Protein AF-A0A0G0K4Q6-F1 (afdb_monomer)

pLDDT: mean 72.57, std 17.67, range [40.84, 94.62]

Sequence (161 aa):
MENTETKVIPSIPNLVQNTQPAGGVMPKQEGSLVKPLSSKKLNKANILIILGSFAVVVFGVITGWLLAGSGQSTSNEKGSIGEITSSKGVEEAGIGDESEYESSVEGILKEGSIKGEGTHYIDRELGESKYVYLTSSVIDLDSFIDKKVTVWGETISANFC

Solvent-accessible surface area (backbone atoms only — not comparable to full-atom values): 11159 Å² total; per-residue (Å²): 134,91,89,80,88,81,92,83,88,83,86,88,82,81,93,80,76,95,77,82,80,91,77,91,75,86,80,77,92,76,78,74,91,68,77,78,80,79,76,74,80,75,46,73,68,57,51,50,52,53,51,50,54,51,50,50,52,52,50,49,50,50,53,51,52,55,51,71,70,45,89,71,78,80,80,75,88,76,83,86,76,82,66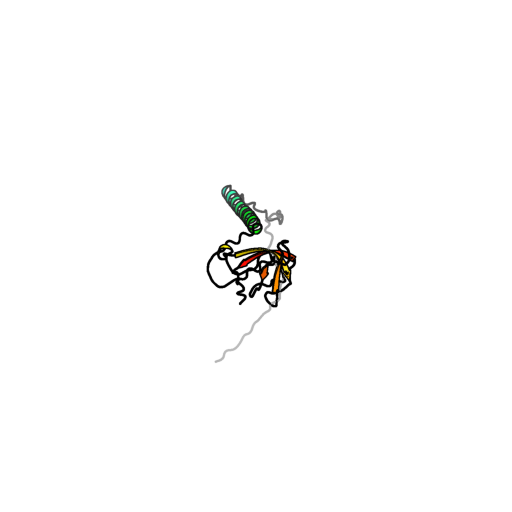,66,55,75,50,97,68,87,81,60,80,60,76,81,62,77,88,77,38,94,37,76,50,68,29,34,31,39,84,41,59,57,100,85,42,45,58,25,25,32,46,66,88,73,52,85,94,62,53,46,70,38,78,72,94,83,58,76,62,76,87,42,54,80,32,81,46,76,49,73,39,83,83,83,77,83,81,82,128

Radius of gyration: 44.68 Å; Cα contacts (8 Å, |Δi|>4): 117; chains: 1; bounding box: 70×59×135 Å

Structure (mmCIF, N/CA/C/O backbone):
data_AF-A0A0G0K4Q6-F1
#
_entry.id   AF-A0A0G0K4Q6-F1
#
loop_
_atom_site.group_PDB
_atom_site.id
_atom_site.type_symbol
_atom_site.label_atom_id
_atom_site.label_alt_id
_atom_site.label_comp_id
_atom_site.label_asym_id
_atom_site.label_entity_id
_atom_site.label_seq_id
_atom_site.pdbx_PDB_ins_code
_atom_site.Cartn_x
_atom_site.Cartn_y
_atom_site.Cartn_z
_atom_site.occupancy
_atom_site.B_iso_or_equiv
_atom_site.auth_seq_id
_atom_site.auth_comp_id
_atom_site.auth_asym_id
_atom_site.auth_atom_id
_atom_site.pdbx_PDB_model_num
ATOM 1 N N . MET A 1 1 ? 6.868 -9.044 -111.542 1.00 40.84 1 MET A N 1
ATOM 2 C CA . MET A 1 1 ? 5.984 -10.222 -111.498 1.00 40.84 1 MET A CA 1
ATOM 3 C C . MET A 1 1 ? 6.707 -11.332 -112.231 1.00 40.84 1 MET A C 1
ATOM 5 O O . MET A 1 1 ? 7.212 -11.059 -113.308 1.00 40.84 1 MET A O 1
ATOM 9 N N . GLU A 1 2 ? 6.757 -12.500 -111.593 1.00 47.97 2 GLU A N 1
ATOM 10 C CA . GLU A 1 2 ? 7.134 -13.813 -112.134 1.00 47.97 2 GLU A CA 1
ATOM 11 C C . GLU A 1 2 ? 8.602 -14.074 -112.516 1.00 47.97 2 GLU A C 1
ATOM 13 O O . GLU A 1 2 ? 9.086 -13.661 -113.564 1.00 47.97 2 GLU A O 1
ATOM 18 N N . ASN A 1 3 ? 9.265 -14.876 -111.681 1.00 44.00 3 ASN A N 1
ATOM 19 C CA . ASN A 1 3 ? 9.948 -16.089 -112.123 1.00 44.00 3 ASN A CA 1
ATOM 20 C C . ASN A 1 3 ? 10.210 -17.028 -110.933 1.00 44.00 3 ASN A C 1
ATOM 22 O O . ASN A 1 3 ? 10.642 -16.638 -109.849 1.00 44.00 3 ASN A O 1
ATOM 26 N N . THR A 1 4 ? 9.829 -18.270 -111.177 1.00 48.75 4 THR A N 1
ATOM 27 C CA . THR A 1 4 ? 9.665 -19.428 -110.306 1.00 48.75 4 THR A CA 1
ATOM 28 C C . THR A 1 4 ? 10.908 -20.326 -110.284 1.00 48.75 4 THR A C 1
ATOM 30 O O . THR A 1 4 ? 11.703 -20.309 -111.215 1.00 48.75 4 THR A O 1
ATOM 33 N N . GLU A 1 5 ? 10.972 -21.168 -109.239 1.00 54.69 5 GLU A N 1
ATOM 34 C CA . GLU A 1 5 ? 11.713 -22.445 -109.134 1.00 54.69 5 GLU A CA 1
ATOM 35 C C . GLU A 1 5 ? 13.257 -22.354 -109.041 1.00 54.69 5 GLU A C 1
ATOM 37 O O . GLU A 1 5 ? 13.930 -21.684 -109.801 1.00 54.69 5 GLU A O 1
ATOM 42 N N . THR A 1 6 ? 13.947 -23.017 -108.108 1.00 52.59 6 THR A N 1
ATOM 43 C CA . THR A 1 6 ? 13.858 -24.452 -107.827 1.00 52.59 6 THR A CA 1
ATOM 44 C C . THR A 1 6 ? 14.437 -24.784 -106.447 1.00 52.59 6 THR A C 1
ATOM 46 O O . THR A 1 6 ? 15.606 -24.568 -106.145 1.00 52.59 6 THR A O 1
ATOM 49 N N . LYS A 1 7 ? 13.562 -25.381 -105.642 1.00 53.72 7 LYS A N 1
ATOM 50 C CA . LYS A 1 7 ? 13.765 -26.413 -104.620 1.00 53.72 7 LYS A CA 1
ATOM 51 C C . LYS A 1 7 ? 14.972 -27.337 -104.852 1.00 53.72 7 LYS A C 1
ATOM 53 O O . LYS A 1 7 ? 14.907 -28.151 -105.762 1.00 53.72 7 LYS A O 1
ATOM 58 N N . VAL A 1 8 ? 15.932 -27.375 -103.922 1.00 53.91 8 VAL A N 1
ATOM 59 C CA . VAL A 1 8 ? 16.604 -28.630 -103.518 1.00 53.91 8 VAL A CA 1
ATOM 60 C C . VAL A 1 8 ? 16.993 -28.555 -102.037 1.00 53.91 8 VAL A C 1
ATOM 62 O O . VAL A 1 8 ? 17.888 -27.814 -101.648 1.00 53.91 8 VAL A O 1
ATOM 65 N N . ILE A 1 9 ? 16.306 -29.355 -101.220 1.00 56.16 9 ILE A N 1
ATOM 66 C CA . ILE A 1 9 ? 16.719 -29.753 -99.871 1.00 56.16 9 ILE A CA 1
ATOM 67 C C . ILE A 1 9 ? 17.286 -31.171 -99.996 1.00 56.16 9 ILE A C 1
ATOM 69 O O . ILE A 1 9 ? 16.587 -32.039 -100.523 1.00 56.16 9 ILE A O 1
ATOM 73 N N . PRO A 1 10 ? 18.491 -31.426 -99.473 1.00 55.00 10 PRO A N 1
ATOM 74 C CA . PRO A 1 10 ? 18.829 -32.739 -98.931 1.00 55.00 10 PRO A CA 1
ATOM 75 C C . PRO A 1 10 ? 19.305 -32.597 -97.472 1.00 55.00 10 PRO A C 1
ATOM 77 O O . PRO A 1 10 ? 20.228 -31.853 -97.166 1.00 55.00 10 PRO A O 1
ATOM 80 N N . SER A 1 11 ? 18.547 -33.149 -96.525 1.00 48.94 11 SER A N 1
ATOM 81 C CA . SER A 1 11 ? 18.839 -34.430 -95.854 1.00 48.94 11 SER A CA 1
ATOM 82 C C . SER A 1 11 ? 19.780 -34.290 -94.652 1.00 48.94 11 SER A C 1
ATOM 84 O O . SER A 1 11 ? 20.996 -34.364 -94.780 1.00 48.94 11 SER A O 1
ATOM 86 N N . ILE A 1 12 ? 19.187 -34.163 -93.460 1.00 52.53 12 ILE A N 1
ATOM 87 C CA . ILE A 1 12 ? 19.849 -34.433 -92.176 1.00 52.53 12 ILE A CA 1
ATOM 88 C C . ILE A 1 12 ? 19.474 -35.860 -91.754 1.00 52.53 12 ILE A C 1
ATOM 90 O O . ILE A 1 12 ? 18.288 -36.157 -91.598 1.00 52.53 12 ILE A O 1
ATOM 94 N N . PRO A 1 13 ? 20.466 -36.735 -91.543 1.00 54.94 13 PRO A N 1
ATOM 95 C CA . PRO A 1 13 ? 20.476 -37.570 -90.342 1.00 54.94 13 PRO A CA 1
ATOM 96 C C . PRO A 1 13 ? 21.860 -37.505 -89.664 1.00 54.94 13 PRO A C 1
ATOM 98 O O . PRO A 1 13 ? 22.885 -37.719 -90.294 1.00 54.94 13 PRO A O 1
ATOM 101 N N . ASN A 1 14 ? 21.955 -36.967 -88.450 1.00 49.19 14 ASN A N 1
ATOM 102 C CA . ASN A 1 14 ? 21.735 -37.609 -87.146 1.00 49.19 14 ASN A CA 1
ATOM 103 C C . ASN A 1 14 ? 23.039 -38.181 -86.542 1.00 49.19 14 ASN A C 1
ATOM 105 O O . ASN A 1 14 ? 23.563 -39.193 -86.990 1.00 49.19 14 ASN A O 1
ATOM 109 N N . LEU A 1 15 ? 23.529 -37.455 -85.527 1.00 53.03 15 LEU A N 1
ATOM 110 C CA . LEU A 1 15 ? 24.299 -37.881 -84.350 1.00 53.03 15 LEU A CA 1
ATOM 111 C C . LEU A 1 15 ? 25.112 -39.181 -84.448 1.00 53.03 15 LEU A C 1
ATOM 113 O O . LEU A 1 15 ? 24.587 -40.228 -84.095 1.00 53.03 15 LEU A O 1
ATOM 117 N N . VAL A 1 16 ? 26.425 -39.090 -84.703 1.00 51.97 16 VAL A N 1
ATOM 118 C CA . VAL A 1 16 ? 27.405 -40.073 -84.197 1.00 51.97 16 VAL A CA 1
ATOM 119 C C . VAL A 1 16 ? 28.772 -39.406 -83.950 1.00 51.97 16 VAL A C 1
ATOM 121 O O . VAL A 1 16 ? 29.488 -39.038 -84.870 1.00 51.97 16 VAL A O 1
ATOM 124 N N . GLN A 1 17 ? 29.088 -39.293 -82.657 1.00 43.34 17 GLN A N 1
ATOM 125 C CA . GLN A 1 17 ? 30.401 -39.466 -82.018 1.00 43.34 17 GLN A CA 1
ATOM 126 C C . GLN A 1 17 ? 31.555 -38.510 -82.367 1.00 43.34 17 GLN A C 1
ATOM 128 O O . GLN A 1 17 ? 32.368 -38.719 -83.260 1.00 43.34 17 GLN A O 1
ATOM 133 N N . ASN A 1 18 ? 31.699 -37.533 -81.468 1.00 54.09 18 ASN A N 1
ATOM 134 C CA . ASN A 1 18 ? 32.958 -37.126 -80.845 1.00 54.09 18 ASN A CA 1
ATOM 135 C C . ASN A 1 18 ? 34.072 -38.193 -80.950 1.00 54.09 18 ASN A C 1
ATOM 137 O O . ASN A 1 18 ? 34.001 -39.233 -80.296 1.00 54.09 18 ASN A O 1
ATOM 141 N N . THR A 1 19 ? 35.117 -37.924 -81.733 1.00 48.25 19 THR A N 1
ATOM 142 C CA . THR A 1 19 ? 36.423 -38.588 -81.619 1.00 48.25 19 THR A CA 1
ATOM 143 C C . THR A 1 19 ? 37.507 -37.593 -82.022 1.00 48.25 19 THR A C 1
ATOM 145 O O . THR A 1 19 ? 37.800 -37.399 -83.199 1.00 48.25 19 THR A O 1
ATOM 148 N N . GLN A 1 20 ? 38.095 -36.944 -81.020 1.00 53.31 20 GLN A N 1
ATOM 149 C CA . GLN A 1 20 ? 39.371 -36.252 -81.151 1.00 53.31 20 GLN A CA 1
ATOM 150 C C . GLN A 1 20 ? 40.494 -37.294 -80.980 1.00 53.31 20 GLN A C 1
ATOM 152 O O . GLN A 1 20 ? 40.466 -38.036 -79.993 1.00 53.31 20 GLN A O 1
ATOM 157 N N . PRO A 1 21 ? 41.460 -37.404 -81.911 1.00 47.66 21 PRO A N 1
ATOM 158 C CA . PRO A 1 21 ? 42.552 -38.354 -81.781 1.00 47.66 21 PRO A CA 1
ATOM 159 C C . PRO A 1 21 ? 43.533 -37.922 -80.686 1.00 47.66 21 PRO A C 1
ATOM 161 O O . PRO A 1 21 ? 43.747 -36.740 -80.420 1.00 47.66 21 PRO A O 1
ATOM 164 N N . ALA A 1 22 ? 44.101 -38.946 -80.058 1.00 51.66 22 ALA A N 1
ATOM 165 C CA . ALA A 1 22 ? 45.080 -38.933 -78.985 1.00 51.66 22 ALA A CA 1
ATOM 166 C C . ALA A 1 22 ? 46.096 -37.774 -79.033 1.00 51.66 22 ALA A C 1
ATOM 168 O O . ALA A 1 22 ? 46.983 -37.728 -79.880 1.00 51.66 22 ALA A O 1
ATOM 169 N N . GLY A 1 23 ? 46.017 -36.911 -78.022 1.00 42.88 23 GLY A N 1
ATOM 170 C CA . GLY A 1 23 ? 47.094 -36.036 -77.574 1.00 42.88 23 GLY A CA 1
ATOM 171 C C . GLY A 1 23 ? 47.208 -36.187 -76.065 1.00 42.88 23 GLY A C 1
ATOM 172 O O . GLY A 1 23 ? 46.541 -35.486 -75.310 1.00 42.88 23 GLY A O 1
ATOM 173 N N . GLY A 1 24 ? 47.967 -37.191 -75.630 1.00 54.31 24 GLY A N 1
ATOM 174 C CA . GLY A 1 24 ? 48.159 -37.502 -74.223 1.00 54.31 24 GLY A CA 1
ATOM 175 C C . GLY A 1 24 ? 48.925 -36.400 -73.502 1.00 54.31 24 GLY A C 1
ATOM 176 O O . GLY A 1 24 ? 50.095 -36.172 -73.778 1.00 54.31 24 GLY A O 1
ATOM 177 N N . VAL A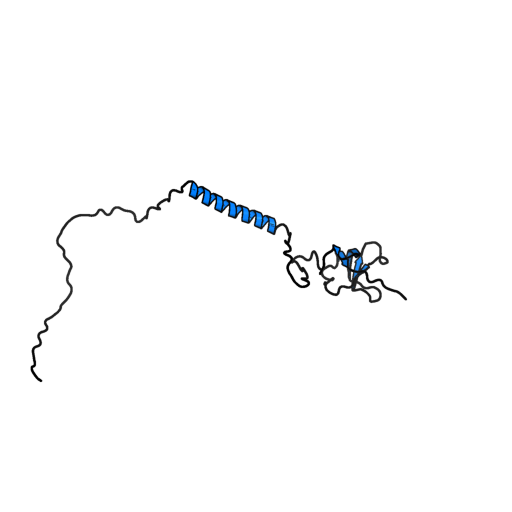 1 25 ? 48.275 -35.790 -72.520 1.00 50.53 25 VAL A N 1
ATOM 178 C CA . VAL A 1 25 ? 48.911 -35.272 -71.308 1.00 50.53 25 VAL A CA 1
ATOM 179 C C . VAL A 1 25 ? 47.911 -35.476 -70.184 1.00 50.53 25 VAL A C 1
ATOM 181 O O . VAL A 1 25 ? 46.838 -34.884 -70.166 1.00 50.53 25 VAL A O 1
ATOM 184 N N . MET A 1 26 ? 48.243 -36.390 -69.282 1.00 57.56 26 MET A N 1
ATOM 185 C CA . MET A 1 26 ? 47.485 -36.663 -68.070 1.00 57.56 26 MET A CA 1
ATOM 186 C C . MET A 1 26 ? 47.644 -35.482 -67.099 1.00 57.56 26 MET A C 1
ATOM 188 O O . MET A 1 26 ? 48.767 -35.242 -66.653 1.00 57.56 26 MET A O 1
ATOM 192 N N . PRO A 1 27 ? 46.577 -34.792 -66.660 1.00 49.50 27 PRO A N 1
ATOM 193 C CA . PRO A 1 27 ? 46.594 -34.145 -65.365 1.00 49.50 27 PRO A CA 1
ATOM 194 C C . PRO A 1 27 ? 46.115 -35.160 -64.324 1.00 49.50 27 PRO A C 1
ATOM 196 O O . PRO A 1 27 ? 44.937 -35.483 -64.195 1.00 49.50 27 PRO A O 1
ATOM 199 N N . LYS A 1 28 ? 47.104 -35.689 -63.614 1.00 47.03 28 LYS A N 1
ATOM 200 C CA . LYS A 1 28 ? 47.044 -36.319 -62.298 1.00 47.03 28 LYS A CA 1
ATOM 201 C C . LYS A 1 28 ? 45.795 -35.926 -61.481 1.00 47.03 28 LYS A C 1
ATOM 203 O O . LYS A 1 28 ? 45.729 -34.832 -60.928 1.00 47.03 28 LYS A O 1
ATOM 208 N N . GLN A 1 29 ? 44.836 -36.846 -61.355 1.00 55.47 29 GLN A N 1
ATOM 209 C CA . GLN A 1 29 ? 43.859 -36.813 -60.268 1.00 55.47 29 GLN A CA 1
ATOM 210 C C . GLN A 1 29 ? 44.571 -37.203 -58.965 1.00 55.47 29 GLN A C 1
ATOM 212 O O . GLN A 1 29 ? 44.683 -38.377 -58.635 1.00 55.47 29 GLN A O 1
ATOM 217 N N . GLU A 1 30 ? 45.049 -36.212 -58.222 1.00 58.44 30 GLU A N 1
ATOM 218 C CA . GLU A 1 30 ? 45.267 -36.312 -56.777 1.00 58.44 30 GLU A CA 1
ATOM 219 C C . GLU A 1 30 ? 44.757 -35.017 -56.149 1.00 58.44 30 GLU A C 1
ATOM 221 O O . GLU A 1 30 ? 45.251 -33.936 -56.462 1.00 58.44 30 GLU A O 1
ATOM 226 N N . GLY A 1 31 ? 43.759 -35.111 -55.272 1.00 52.88 31 GLY A N 1
ATOM 227 C CA . GLY A 1 31 ? 43.296 -33.948 -54.526 1.00 52.88 31 GLY A CA 1
ATOM 228 C C . GLY A 1 31 ? 41.912 -34.134 -53.934 1.00 52.88 31 GLY A C 1
ATOM 229 O O . GLY A 1 31 ? 40.912 -33.835 -54.570 1.00 52.88 31 GLY A O 1
ATOM 230 N N . SER A 1 32 ? 41.889 -34.640 -52.706 1.00 54.31 32 SER A N 1
ATOM 231 C CA . SER A 1 32 ? 40.766 -34.642 -51.771 1.00 54.31 32 SER A CA 1
ATOM 232 C C . SER A 1 32 ? 39.793 -33.460 -51.940 1.00 54.31 32 SER A C 1
ATOM 234 O O . SER A 1 32 ? 40.210 -32.305 -51.989 1.00 54.31 32 SER A O 1
ATOM 236 N N . LEU A 1 33 ? 38.484 -33.748 -51.928 1.00 63.16 33 LEU A N 1
ATOM 237 C CA . LEU A 1 33 ? 37.384 -32.769 -51.915 1.00 63.16 33 LEU A CA 1
ATOM 238 C C . LEU A 1 33 ? 37.308 -31.924 -50.625 1.00 63.16 33 LEU A C 1
ATOM 240 O O . LEU A 1 33 ? 36.325 -31.220 -50.397 1.00 63.16 33 LEU A O 1
ATOM 244 N N . VAL A 1 34 ? 38.318 -31.958 -49.758 1.00 69.56 34 VAL A N 1
ATOM 245 C CA . VAL A 1 34 ? 38.359 -31.073 -48.594 1.00 69.56 34 VAL A CA 1
ATOM 246 C C . VAL A 1 34 ? 38.989 -29.748 -49.002 1.00 69.56 34 VAL A C 1
ATOM 248 O O . VAL A 1 34 ? 40.198 -29.631 -49.193 1.00 69.56 34 VAL A O 1
ATOM 251 N N . LYS A 1 35 ? 38.152 -28.715 -49.133 1.00 72.88 35 LYS A N 1
ATOM 252 C CA . LYS A 1 35 ? 38.624 -27.331 -49.183 1.00 72.88 35 LYS A CA 1
ATOM 253 C C . LYS A 1 35 ? 39.443 -27.101 -47.906 1.00 72.88 35 LYS A C 1
ATOM 255 O O . LYS A 1 35 ? 38.863 -27.201 -46.822 1.00 72.88 35 LYS A O 1
ATOM 260 N N . PRO A 1 36 ? 40.758 -26.828 -47.980 1.00 65.19 36 PRO A N 1
ATOM 261 C CA . PRO A 1 36 ? 41.521 -26.558 -46.775 1.00 65.19 36 PRO A CA 1
ATOM 262 C C . PRO A 1 36 ? 40.916 -25.313 -46.127 1.00 65.19 36 PRO A C 1
ATOM 264 O O . PRO A 1 36 ? 40.791 -24.264 -46.768 1.00 65.19 36 PRO A O 1
ATOM 267 N N . LEU A 1 37 ? 40.483 -25.434 -44.870 1.00 65.06 37 LEU A N 1
ATOM 268 C CA . LEU A 1 37 ? 40.087 -24.278 -44.080 1.00 65.06 37 LEU A CA 1
ATOM 269 C C . LEU A 1 37 ? 41.332 -23.406 -43.945 1.00 65.06 37 LEU A C 1
ATOM 271 O O . LEU A 1 37 ? 42.242 -23.709 -43.180 1.00 65.06 37 LEU A O 1
ATOM 275 N N . SER A 1 38 ? 41.390 -22.342 -44.743 1.00 63.88 38 SER A N 1
ATOM 276 C CA . SER A 1 38 ? 42.407 -21.311 -44.614 1.00 63.88 38 SER A CA 1
ATOM 277 C C . SER A 1 38 ? 42.239 -20.682 -43.237 1.00 63.88 38 SER A C 1
ATOM 279 O O . SER A 1 38 ? 41.399 -19.799 -43.046 1.00 63.88 38 SER A O 1
ATOM 281 N N . SER A 1 39 ? 43.029 -21.142 -42.269 1.00 64.56 39 SER A N 1
ATOM 282 C CA . SER A 1 39 ? 43.122 -20.543 -40.946 1.00 64.56 39 SER A CA 1
ATOM 283 C C . SER A 1 39 ? 43.657 -19.126 -41.123 1.00 64.56 39 SER A C 1
ATOM 285 O O . SER A 1 39 ? 44.858 -18.921 -41.320 1.00 64.56 39 SER A O 1
ATOM 287 N N . LYS A 1 40 ? 42.764 -18.131 -41.128 1.00 66.75 40 LYS A N 1
ATOM 288 C CA . LYS A 1 40 ? 43.169 -16.725 -41.117 1.00 66.75 40 LYS A CA 1
ATOM 289 C C . LYS A 1 40 ? 43.988 -16.523 -39.847 1.00 66.75 40 LYS A C 1
ATOM 291 O O . LYS A 1 40 ? 43.456 -16.620 -38.744 1.00 66.75 40 LYS A O 1
ATOM 296 N N . LYS A 1 41 ? 45.292 -16.294 -40.009 1.00 68.19 41 LYS A N 1
ATOM 297 C CA . LYS A 1 41 ? 46.205 -16.026 -38.900 1.00 68.19 41 LYS A CA 1
ATOM 298 C C . LYS A 1 41 ? 45.709 -14.757 -38.208 1.00 68.19 41 LYS A C 1
ATOM 300 O O . LYS A 1 41 ? 45.724 -13.678 -38.796 1.00 68.19 41 LYS A O 1
ATOM 305 N N . LEU A 1 42 ? 45.170 -14.907 -37.002 1.00 65.12 42 LEU A N 1
ATOM 306 C CA . LEU A 1 42 ? 44.649 -13.783 -36.238 1.00 65.12 42 LEU A CA 1
ATOM 307 C C . LEU A 1 42 ? 45.841 -12.935 -35.789 1.00 65.12 42 LEU A C 1
ATOM 309 O O . LEU A 1 42 ? 46.700 -13.392 -35.038 1.00 65.12 42 LEU A O 1
ATOM 313 N N . ASN A 1 43 ? 45.926 -11.708 -36.296 1.00 79.44 43 ASN A N 1
ATOM 314 C CA . ASN A 1 43 ? 46.952 -10.763 -35.870 1.00 79.44 43 ASN A CA 1
ATOM 315 C C . ASN A 1 43 ? 46.667 -10.304 -34.435 1.00 79.44 43 ASN A C 1
ATOM 317 O O . ASN A 1 43 ? 45.510 -10.256 -34.014 1.00 79.44 43 ASN A O 1
ATOM 321 N N . LYS A 1 44 ? 47.710 -9.909 -33.694 1.00 77.50 44 LYS A N 1
ATOM 322 C CA . LYS A 1 44 ? 47.597 -9.476 -32.288 1.00 77.50 44 LYS A CA 1
ATOM 323 C C . LYS A 1 44 ? 46.560 -8.358 -32.096 1.00 77.50 44 LYS A C 1
ATOM 325 O O . LYS A 1 44 ? 45.849 -8.362 -31.101 1.00 77.50 44 LYS A O 1
ATOM 330 N N 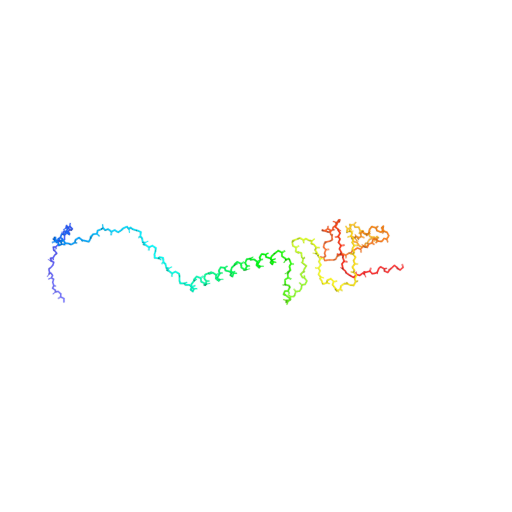. ALA A 1 45 ? 46.408 -7.473 -33.083 1.00 79.69 45 ALA A N 1
ATOM 331 C CA . ALA A 1 45 ? 45.367 -6.444 -33.105 1.00 79.69 45 ALA A CA 1
ATOM 332 C C . ALA A 1 45 ? 43.942 -7.027 -33.177 1.00 79.69 45 ALA A C 1
ATOM 334 O O . ALA A 1 45 ? 43.073 -6.618 -32.418 1.00 79.69 45 ALA A O 1
ATOM 335 N N . ASN A 1 46 ? 43.707 -8.034 -34.020 1.00 83.25 46 ASN A N 1
ATOM 336 C CA . ASN A 1 46 ? 42.391 -8.664 -34.156 1.00 83.25 46 ASN A CA 1
ATOM 337 C C . ASN A 1 46 ? 42.026 -9.465 -32.902 1.00 83.25 46 ASN A C 1
ATOM 339 O O . ASN A 1 46 ? 40.872 -9.464 -32.492 1.00 83.25 46 ASN A O 1
ATOM 343 N N . ILE A 1 47 ? 43.014 -10.105 -32.268 1.00 85.12 47 ILE A N 1
ATOM 344 C CA . ILE A 1 47 ? 42.825 -10.804 -30.990 1.00 85.12 47 ILE A CA 1
ATOM 345 C C . ILE A 1 47 ? 42.454 -9.809 -29.885 1.00 85.12 47 ILE A C 1
ATOM 347 O O . ILE A 1 47 ? 41.540 -10.083 -29.116 1.00 85.12 47 ILE A O 1
ATOM 351 N N . LEU A 1 48 ? 43.103 -8.640 -29.832 1.00 85.62 48 LEU A N 1
ATOM 352 C CA . LEU A 1 48 ? 42.753 -7.594 -28.867 1.00 85.62 48 LEU A CA 1
ATOM 353 C C . LEU A 1 48 ? 41.352 -7.020 -29.107 1.00 85.62 48 LEU A C 1
ATOM 355 O O . LEU A 1 48 ? 40.631 -6.789 -28.144 1.00 85.62 48 LEU A O 1
ATOM 359 N N . ILE A 1 49 ? 40.937 -6.847 -30.365 1.00 88.31 49 ILE A N 1
ATOM 360 C CA . ILE A 1 49 ? 39.577 -6.389 -30.696 1.00 88.31 49 ILE A CA 1
ATOM 361 C C . ILE A 1 49 ? 38.533 -7.439 -30.292 1.00 88.31 49 ILE A C 1
ATOM 363 O O . ILE A 1 49 ? 37.515 -7.094 -29.698 1.00 88.31 49 ILE A O 1
ATOM 367 N N . ILE A 1 50 ? 38.790 -8.720 -30.568 1.00 88.38 50 ILE A N 1
ATOM 368 C CA . ILE A 1 50 ? 37.893 -9.822 -30.190 1.00 88.38 50 ILE A CA 1
ATOM 369 C C . ILE A 1 50 ? 37.784 -9.933 -28.666 1.00 88.38 50 ILE A C 1
ATOM 371 O O . ILE A 1 50 ? 36.680 -10.040 -28.136 1.00 88.38 50 ILE A O 1
ATOM 375 N N . LEU A 1 51 ? 38.910 -9.853 -27.954 1.00 89.50 51 LEU A N 1
ATOM 376 C CA . LEU A 1 51 ? 38.930 -9.913 -26.495 1.00 89.50 51 LEU A CA 1
ATOM 377 C C . LEU A 1 51 ? 38.248 -8.690 -25.867 1.00 89.50 51 LEU A C 1
ATOM 379 O O . LEU A 1 51 ? 37.493 -8.838 -24.910 1.00 89.50 51 LEU A O 1
ATOM 383 N N . GLY A 1 52 ? 38.457 -7.500 -26.435 1.00 91.50 52 GLY A N 1
ATOM 384 C CA . GLY A 1 52 ? 37.771 -6.277 -26.020 1.00 91.50 52 GLY A CA 1
ATOM 385 C C . GLY A 1 52 ? 36.259 -6.360 -26.231 1.00 91.50 52 GLY A C 1
ATOM 386 O O . GLY A 1 52 ? 35.496 -6.032 -25.329 1.00 91.50 52 GLY A O 1
ATOM 387 N N . SER A 1 53 ? 35.813 -6.873 -27.381 1.00 89.44 53 SER A N 1
ATOM 388 C CA . SER A 1 53 ? 34.387 -7.084 -27.657 1.00 89.44 53 SER A CA 1
ATOM 389 C C . SER A 1 53 ? 33.759 -8.076 -26.678 1.00 89.44 53 SER A C 1
ATOM 391 O O . SER A 1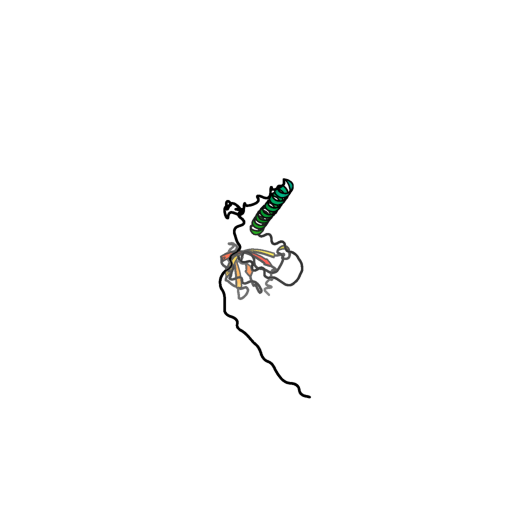 53 ? 32.679 -7.812 -26.154 1.00 89.44 53 SER A O 1
ATOM 393 N N . PHE A 1 54 ? 34.449 -9.176 -26.374 1.00 94.44 54 PHE A N 1
ATOM 394 C CA . PHE A 1 54 ? 33.964 -10.151 -25.401 1.00 94.44 54 PHE A CA 1
ATOM 395 C C . PHE A 1 54 ? 33.878 -9.558 -23.988 1.00 94.44 54 PHE A C 1
ATOM 397 O O . PHE A 1 54 ? 32.886 -9.770 -23.295 1.00 94.44 54 PHE A O 1
ATOM 404 N N . ALA A 1 55 ? 34.867 -8.754 -23.584 1.00 93.62 55 ALA A N 1
ATOM 405 C CA . ALA A 1 55 ? 34.848 -8.066 -22.297 1.00 93.62 55 ALA A CA 1
ATOM 406 C C . ALA A 1 55 ? 33.633 -7.133 -22.166 1.00 93.62 55 ALA A C 1
ATOM 408 O O . ALA A 1 55 ? 32.959 -7.169 -21.142 1.00 93.62 55 ALA A O 1
ATOM 409 N N . VAL A 1 56 ? 33.300 -6.362 -23.207 1.00 93.44 56 VAL A N 1
ATOM 410 C CA . VAL A 1 56 ? 32.122 -5.474 -23.200 1.00 93.44 56 VAL A CA 1
ATOM 411 C C . VAL A 1 56 ? 30.820 -6.260 -23.032 1.00 93.44 56 VAL A C 1
ATOM 413 O O . VAL A 1 56 ? 29.960 -5.846 -22.260 1.00 93.44 56 VAL A O 1
ATOM 416 N N . VAL A 1 57 ? 30.678 -7.411 -23.698 1.00 94.19 57 VAL A N 1
ATOM 417 C CA . VAL A 1 57 ? 29.484 -8.263 -23.558 1.00 94.19 57 VAL A CA 1
ATOM 418 C C . VAL A 1 57 ? 29.369 -8.816 -22.137 1.00 94.19 57 VAL A C 1
ATOM 420 O O . VAL A 1 57 ? 28.298 -8.745 -21.542 1.00 94.19 57 VAL A O 1
ATOM 423 N N . VAL A 1 58 ? 30.467 -9.315 -21.562 1.00 94.50 58 VAL A N 1
ATOM 424 C CA . VAL A 1 58 ? 30.475 -9.842 -20.188 1.00 94.50 58 VAL A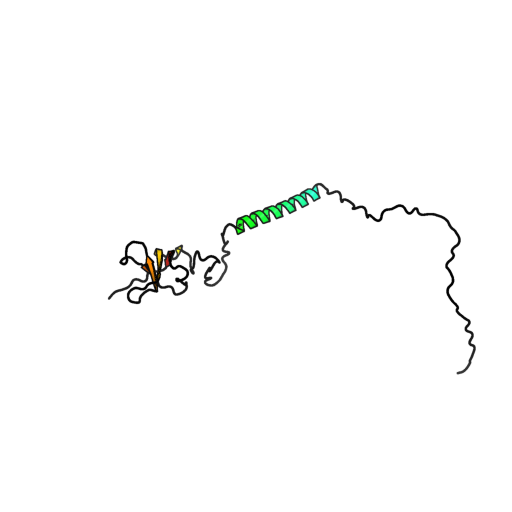 CA 1
ATOM 425 C C . VAL A 1 58 ? 30.155 -8.743 -19.175 1.00 94.50 58 VAL A C 1
ATOM 427 O O . VAL A 1 58 ? 29.317 -8.953 -18.303 1.00 94.50 58 VAL A O 1
ATOM 430 N N . PHE A 1 59 ? 30.750 -7.556 -19.320 1.00 93.62 59 PHE A N 1
ATOM 431 C CA . PHE A 1 59 ? 30.416 -6.403 -18.483 1.00 93.62 59 PHE A CA 1
ATOM 432 C C . PHE A 1 59 ? 28.944 -6.009 -18.622 1.00 93.62 59 PHE A C 1
ATOM 434 O O . PHE A 1 59 ? 28.284 -5.812 -17.611 1.00 93.62 59 PHE A O 1
ATOM 441 N N . GLY A 1 60 ? 28.401 -5.969 -19.841 1.00 91.44 60 GLY A N 1
ATOM 442 C CA . GLY A 1 60 ? 26.989 -5.665 -20.072 1.00 91.44 60 GLY A CA 1
ATOM 443 C C . GLY A 1 60 ? 26.042 -6.673 -19.418 1.00 91.44 60 GLY A C 1
ATOM 444 O O . GLY A 1 60 ? 25.045 -6.272 -18.826 1.00 91.44 60 GLY A O 1
ATOM 445 N N . VAL A 1 61 ? 26.367 -7.969 -19.457 1.00 92.50 61 VAL A N 1
ATOM 446 C CA . VAL A 1 61 ? 25.569 -9.013 -18.791 1.00 92.50 61 VAL A CA 1
ATOM 447 C C . VAL A 1 61 ? 25.674 -8.910 -17.271 1.00 92.50 61 VAL A C 1
ATOM 449 O O . VAL A 1 61 ? 24.658 -9.023 -16.595 1.00 92.50 61 VAL A O 1
ATOM 452 N N . ILE A 1 62 ? 26.866 -8.663 -16.719 1.00 90.50 62 ILE A N 1
ATOM 453 C CA . ILE A 1 62 ? 27.050 -8.498 -15.268 1.00 90.50 62 ILE A CA 1
ATOM 454 C C . ILE A 1 62 ? 26.316 -7.251 -14.778 1.00 90.50 62 ILE A C 1
ATOM 456 O O . ILE A 1 62 ? 25.565 -7.334 -13.814 1.00 90.50 62 ILE A O 1
ATOM 460 N N . THR A 1 63 ? 26.496 -6.111 -15.445 1.00 88.75 63 THR A N 1
ATOM 461 C CA . THR A 1 63 ? 25.809 -4.862 -15.102 1.00 88.75 63 THR A CA 1
ATOM 462 C C . THR A 1 63 ? 24.303 -5.004 -15.274 1.00 88.75 63 THR A C 1
ATOM 464 O O . THR A 1 63 ? 23.559 -4.599 -14.390 1.00 88.75 63 THR A O 1
ATOM 467 N N . GLY A 1 64 ? 23.848 -5.623 -16.364 1.00 86.75 64 GLY A N 1
ATOM 468 C CA . GLY A 1 64 ? 22.431 -5.876 -16.605 1.00 86.75 64 GLY A CA 1
ATOM 469 C C . GLY A 1 64 ? 21.818 -6.812 -15.568 1.00 86.75 64 GLY A C 1
ATOM 470 O O . GLY A 1 64 ? 20.714 -6.556 -15.105 1.00 86.75 64 GLY A O 1
ATOM 471 N N . TRP A 1 65 ? 22.533 -7.860 -15.151 1.00 89.56 65 TRP A N 1
ATOM 472 C CA . TRP A 1 65 ? 22.024 -8.789 -14.147 1.00 89.56 65 TRP A CA 1
ATOM 473 C C . TRP A 1 65 ? 22.046 -8.192 -12.736 1.00 89.56 65 TRP A C 1
ATOM 475 O O . TRP A 1 65 ? 21.074 -8.318 -11.997 1.00 89.56 65 TRP A O 1
ATOM 485 N N . LEU A 1 66 ? 23.115 -7.475 -12.385 1.00 86.38 66 LEU A N 1
ATOM 486 C CA . LEU A 1 66 ? 23.211 -6.763 -11.113 1.00 86.38 66 LEU A CA 1
ATOM 487 C C . LEU A 1 66 ? 22.108 -5.704 -10.992 1.00 86.38 66 LEU A C 1
ATOM 489 O O . LEU A 1 66 ? 21.442 -5.638 -9.964 1.00 86.38 66 LEU A O 1
ATOM 493 N N . LEU A 1 67 ? 21.876 -4.929 -12.056 1.00 80.62 67 LEU A N 1
ATOM 494 C CA . LEU A 1 67 ? 20.860 -3.881 -12.075 1.00 80.62 67 LEU A CA 1
ATOM 495 C C . LEU A 1 67 ? 19.433 -4.441 -12.147 1.00 80.62 67 LEU A C 1
ATOM 497 O O . LEU A 1 67 ? 18.527 -3.844 -11.586 1.00 80.62 67 LEU A O 1
ATOM 501 N N . ALA A 1 68 ? 19.217 -5.594 -12.785 1.00 77.62 68 ALA A N 1
ATOM 502 C CA . ALA A 1 68 ? 17.913 -6.260 -12.786 1.00 77.62 68 ALA A CA 1
ATOM 503 C C . ALA A 1 68 ? 17.560 -6.903 -11.431 1.00 77.62 68 ALA A C 1
ATOM 505 O O . ALA A 1 68 ? 16.384 -7.133 -11.162 1.00 77.62 68 ALA A O 1
ATOM 506 N N . GLY A 1 69 ? 18.556 -7.202 -10.588 1.00 66.31 69 GLY A N 1
ATOM 507 C CA . GLY A 1 69 ? 18.351 -7.709 -9.227 1.00 66.31 69 GLY A CA 1
ATOM 508 C C . GLY A 1 69 ? 18.174 -6.616 -8.167 1.00 66.31 69 GLY A C 1
ATOM 509 O O . GLY A 1 69 ? 17.562 -6.869 -7.133 1.00 66.31 69 GLY A O 1
ATOM 510 N N . SER A 1 70 ? 18.679 -5.404 -8.405 1.00 64.06 70 SER A N 1
ATOM 511 C CA . SER A 1 70 ? 18.415 -4.240 -7.556 1.00 64.06 70 SER A CA 1
ATOM 512 C C . SER A 1 70 ? 17.232 -3.458 -8.127 1.00 64.06 70 SER A C 1
ATOM 514 O O . SER A 1 70 ? 17.387 -2.800 -9.150 1.00 64.06 70 SER A O 1
ATOM 516 N N . GLY A 1 71 ? 16.066 -3.507 -7.480 1.00 61.03 71 GLY A N 1
ATOM 517 C CA . GLY A 1 71 ? 14.843 -2.783 -7.862 1.00 61.03 71 GLY A CA 1
ATOM 518 C C . GLY A 1 71 ? 14.932 -1.252 -7.769 1.00 61.03 71 GLY A C 1
ATOM 519 O O . 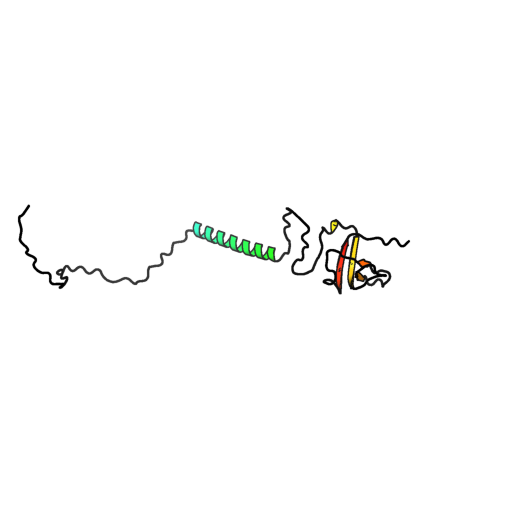GLY A 1 71 ? 14.021 -0.612 -7.262 1.00 61.03 71 GLY A O 1
ATOM 520 N N . GLN A 1 72 ? 16.022 -0.644 -8.236 1.00 57.66 72 GLN A N 1
ATOM 521 C CA . GLN A 1 72 ? 16.185 0.798 -8.311 1.00 57.66 72 GLN A CA 1
ATOM 522 C C . GLN A 1 72 ? 15.774 1.278 -9.701 1.00 57.66 72 GLN A C 1
ATOM 524 O O . GLN A 1 72 ? 16.591 1.478 -10.604 1.00 57.66 72 GLN A O 1
ATOM 529 N N . SER A 1 73 ? 14.464 1.446 -9.856 1.00 52.62 73 SER A N 1
ATOM 530 C CA . SER A 1 73 ? 13.832 2.204 -10.928 1.00 52.62 73 SER A CA 1
ATOM 531 C C . SER A 1 73 ? 14.509 3.571 -11.002 1.00 52.62 73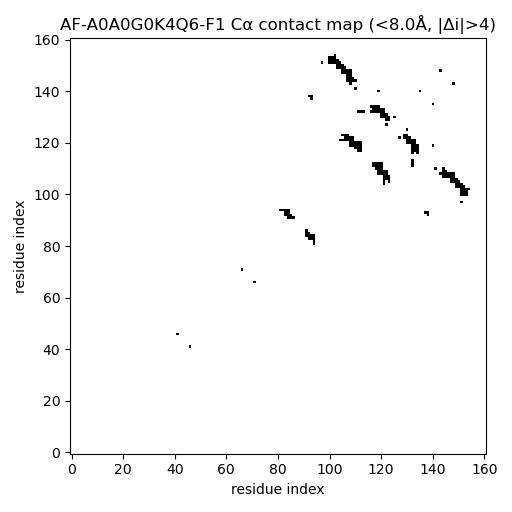 SER A C 1
ATOM 533 O O . SER A 1 73 ? 14.320 4.423 -10.139 1.00 52.62 73 SER A O 1
ATOM 535 N N . THR A 1 74 ? 15.355 3.792 -12.007 1.00 50.19 74 THR A N 1
ATOM 536 C CA . THR A 1 74 ? 15.812 5.146 -12.321 1.00 50.19 74 THR A CA 1
ATOM 537 C C . THR A 1 74 ? 14.619 5.870 -12.923 1.00 50.19 74 THR A C 1
ATOM 539 O O . THR A 1 74 ? 14.351 5.753 -14.122 1.00 50.19 74 THR A O 1
ATOM 542 N N . SER A 1 75 ? 13.877 6.562 -12.062 1.00 46.97 75 SER A N 1
ATOM 543 C CA . SER A 1 75 ? 12.825 7.502 -12.421 1.00 46.97 75 SER A CA 1
ATOM 544 C C . SER A 1 75 ? 13.419 8.555 -13.350 1.00 46.97 75 SER A C 1
ATOM 546 O O . SER A 1 75 ? 14.035 9.529 -12.923 1.00 46.97 75 SER A O 1
ATOM 548 N N . ASN A 1 76 ? 13.275 8.338 -14.656 1.00 48.44 76 ASN A N 1
ATOM 549 C CA . ASN A 1 76 ? 13.361 9.425 -15.611 1.00 48.44 76 ASN A CA 1
ATOM 550 C C . ASN A 1 76 ? 12.076 10.227 -15.437 1.00 48.44 76 ASN A C 1
ATOM 552 O O . ASN A 1 76 ? 11.043 9.897 -16.016 1.00 48.44 76 ASN A O 1
ATOM 556 N N . GLU A 1 77 ? 12.139 11.268 -14.612 1.00 54.44 77 GLU A N 1
ATOM 557 C CA . GLU A 1 77 ? 11.127 12.309 -14.624 1.00 54.44 77 GLU A CA 1
ATOM 558 C C . GLU A 1 77 ? 11.072 12.930 -16.021 1.00 54.44 77 GLU A C 1
ATOM 560 O O . GLU A 1 77 ? 11.900 13.766 -16.389 1.00 54.44 77 GLU A O 1
ATOM 565 N N . LYS A 1 78 ? 10.057 12.546 -16.797 1.00 48.38 78 LYS A N 1
ATOM 566 C CA . LYS A 1 78 ? 9.331 13.504 -17.626 1.00 48.38 78 LYS A CA 1
ATOM 567 C C . LYS A 1 78 ? 7.941 12.996 -17.992 1.00 48.38 78 LYS A C 1
ATOM 569 O O . LYS A 1 78 ? 7.740 12.413 -19.050 1.00 48.38 78 LYS A O 1
ATOM 574 N N . GLY A 1 79 ? 6.977 13.389 -17.167 1.00 48.06 79 GLY A N 1
ATOM 575 C CA . GLY A 1 79 ? 5.649 13.748 -17.645 1.00 48.06 79 GLY A CA 1
ATOM 576 C C . GLY A 1 79 ? 4.540 12.730 -17.409 1.00 48.06 79 GLY A C 1
ATOM 577 O O . GLY A 1 79 ? 4.420 11.752 -18.132 1.00 48.06 79 GLY A O 1
ATOM 578 N N . SER A 1 80 ? 3.612 13.174 -16.559 1.00 43.81 80 SER A N 1
ATOM 579 C CA . SER A 1 80 ? 2.163 13.105 -16.774 1.00 43.81 80 SER A CA 1
ATOM 580 C C . SER A 1 80 ? 1.403 11.947 -16.118 1.00 43.81 80 SER A C 1
ATOM 582 O O . SER A 1 80 ? 1.276 10.871 -16.682 1.00 43.81 80 SER A O 1
ATOM 584 N N . ILE A 1 81 ? 0.725 12.335 -15.027 1.00 45.34 81 ILE A N 1
ATOM 585 C CA . ILE A 1 81 ? -0.524 11.789 -14.470 1.00 45.34 81 ILE A CA 1
ATOM 586 C C . ILE A 1 81 ? -0.373 10.466 -13.716 1.00 45.34 81 ILE A C 1
ATOM 588 O O . ILE A 1 81 ? -0.337 9.405 -14.322 1.00 45.34 81 ILE A O 1
ATOM 592 N N . GLY A 1 82 ? -0.384 10.593 -12.380 1.00 52.25 82 GLY A N 1
ATOM 593 C CA . GLY A 1 82 ? -0.812 9.597 -11.390 1.00 52.25 82 GLY A CA 1
ATOM 594 C C . GLY A 1 82 ? -0.758 8.147 -11.847 1.00 52.25 82 GLY A C 1
ATOM 595 O O . GLY A 1 82 ? -1.798 7.521 -12.044 1.00 52.25 82 GLY A O 1
ATOM 596 N N . GLU A 1 83 ? 0.451 7.625 -12.018 1.00 46.59 83 GLU A N 1
ATOM 597 C CA . GLU A 1 83 ? 0.644 6.198 -12.210 1.00 46.59 83 GLU A CA 1
ATOM 598 C C . GLU A 1 83 ? 0.527 5.543 -10.836 1.00 46.59 83 GLU A C 1
ATOM 600 O O . GLU A 1 83 ? 1.403 5.691 -9.988 1.00 46.59 83 GLU A O 1
ATOM 605 N N . ILE A 1 84 ? -0.596 4.865 -10.595 1.00 54.16 84 ILE A N 1
ATOM 606 C CA . ILE A 1 84 ? -0.727 3.956 -9.459 1.00 54.16 84 ILE A CA 1
ATOM 607 C C . ILE A 1 84 ? 0.293 2.850 -9.719 1.00 54.16 84 ILE A C 1
ATOM 609 O O . ILE A 1 84 ? 0.087 2.003 -10.593 1.00 54.16 84 ILE A O 1
ATOM 613 N N . THR A 1 85 ? 1.409 2.874 -8.999 1.00 50.75 85 THR A N 1
ATOM 614 C CA . THR A 1 85 ? 2.483 1.887 -9.107 1.00 50.75 85 THR A CA 1
ATOM 615 C C . THR A 1 85 ? 2.029 0.563 -8.497 1.00 50.75 85 THR A C 1
ATOM 617 O O . THR A 1 85 ? 2.493 0.127 -7.453 1.00 50.75 85 THR A O 1
ATOM 620 N N . SER A 1 86 ? 1.113 -0.136 -9.167 1.00 50.53 86 SER A N 1
ATOM 621 C CA . SER A 1 86 ? 0.849 -1.551 -8.896 1.00 50.53 86 SER A CA 1
ATOM 622 C C . SER A 1 86 ? 1.973 -2.386 -9.507 1.00 50.53 86 SER A C 1
ATOM 624 O O . SER A 1 86 ? 1.803 -3.086 -10.509 1.00 50.53 86 SER A O 1
ATOM 626 N N . SER A 1 87 ? 3.162 -2.274 -8.917 1.00 44.56 87 SER A N 1
ATOM 627 C CA . SER A 1 87 ? 4.274 -3.170 -9.197 1.00 44.56 87 SER A CA 1
ATOM 628 C C . SER A 1 87 ? 3.853 -4.585 -8.808 1.00 44.56 87 SER A C 1
ATOM 630 O O . SER A 1 87 ? 3.235 -4.824 -7.773 1.00 44.56 87 SER A O 1
ATOM 632 N N . LYS A 1 88 ? 4.122 -5.539 -9.696 1.00 44.81 88 LYS A N 1
ATOM 633 C CA . LYS A 1 88 ? 3.778 -6.957 -9.547 1.00 44.81 88 LYS A CA 1
ATOM 634 C C . LYS A 1 88 ? 4.460 -7.517 -8.285 1.00 44.81 88 LYS A C 1
ATOM 636 O O . LYS A 1 88 ? 5.614 -7.924 -8.340 1.00 44.81 88 LYS A O 1
ATOM 641 N N . GLY A 1 89 ? 3.733 -7.512 -7.171 1.00 50.22 89 GLY A N 1
ATOM 642 C CA . GLY A 1 89 ? 4.264 -7.723 -5.823 1.00 50.22 89 GLY A CA 1
ATOM 643 C C . GLY A 1 89 ? 3.863 -6.528 -4.968 1.00 50.22 89 GLY A C 1
ATOM 644 O O . GLY A 1 89 ? 4.576 -5.537 -4.931 1.00 50.22 89 GLY A O 1
ATOM 645 N N . VAL A 1 90 ? 2.664 -6.603 -4.387 1.00 56.53 90 VAL A N 1
ATOM 646 C CA . VAL A 1 90 ? 1.974 -5.503 -3.699 1.00 56.53 90 VAL A CA 1
ATOM 647 C C . VAL A 1 90 ? 2.691 -5.170 -2.384 1.00 56.53 90 VAL A C 1
ATOM 649 O O . VAL A 1 90 ? 2.257 -5.581 -1.311 1.00 56.53 90 VAL A O 1
ATOM 652 N N . GLU A 1 91 ? 3.843 -4.515 -2.468 1.00 67.38 91 GLU A N 1
ATOM 653 C CA . GLU A 1 91 ? 4.567 -4.017 -1.294 1.00 67.38 91 GLU A CA 1
ATOM 654 C C . GLU A 1 91 ? 4.114 -2.593 -0.951 1.00 67.38 91 GLU A C 1
ATOM 656 O O . GLU A 1 91 ? 4.022 -2.253 0.224 1.00 67.38 91 GLU A O 1
ATOM 661 N N . GLU A 1 92 ? 3.707 -1.805 -1.951 1.00 72.38 92 GLU A N 1
ATOM 662 C CA . GLU A 1 92 ? 3.260 -0.421 -1.786 1.00 72.38 92 GLU A CA 1
ATOM 663 C C . GLU A 1 92 ? 2.143 -0.098 -2.788 1.00 72.38 92 GLU A C 1
ATOM 665 O O . GLU A 1 92 ? 2.134 -0.603 -3.914 1.00 72.38 92 GLU A O 1
ATOM 670 N N . ALA A 1 93 ? 1.178 0.725 -2.379 1.00 78.69 93 ALA A N 1
ATOM 671 C CA . ALA A 1 93 ? 0.113 1.213 -3.246 1.00 78.69 93 ALA A CA 1
ATOM 672 C C . ALA A 1 93 ? -0.258 2.647 -2.853 1.00 78.69 93 ALA A C 1
ATOM 674 O O . ALA A 1 93 ? -0.571 2.920 -1.697 1.00 78.69 93 ALA A O 1
ATOM 675 N N . GLY A 1 94 ? -0.224 3.564 -3.819 1.00 75.44 94 GLY A N 1
ATOM 676 C CA . GLY A 1 94 ? -0.447 4.986 -3.576 1.00 75.44 94 GLY A CA 1
ATOM 677 C C . GLY A 1 94 ? -0.196 5.833 -4.820 1.00 75.44 94 GLY A C 1
ATOM 678 O O . GLY A 1 94 ? 0.311 5.343 -5.828 1.00 75.44 94 GLY A O 1
ATOM 679 N N . ILE A 1 95 ? -0.573 7.108 -4.742 1.00 68.62 95 ILE A N 1
ATOM 680 C CA . ILE A 1 95 ? -0.176 8.146 -5.698 1.00 68.62 95 ILE A CA 1
ATOM 681 C C . ILE A 1 95 ? 0.402 9.282 -4.861 1.00 68.62 95 ILE A C 1
ATOM 683 O O . ILE A 1 95 ? -0.367 10.001 -4.231 1.00 68.62 95 ILE A O 1
ATOM 687 N N . GLY A 1 96 ? 1.723 9.436 -4.842 1.00 69.44 96 GLY A N 1
ATOM 688 C CA . GLY A 1 96 ? 2.379 10.520 -4.112 1.00 69.44 96 GLY A CA 1
ATOM 689 C C . GLY A 1 96 ? 3.735 10.121 -3.549 1.00 69.44 96 GLY A C 1
ATOM 690 O O . GLY A 1 96 ? 4.052 8.935 -3.461 1.00 69.44 96 GLY A O 1
ATOM 691 N N . ASP A 1 97 ? 4.525 11.130 -3.198 1.00 69.25 97 ASP A N 1
ATOM 692 C CA . ASP A 1 97 ? 5.805 10.960 -2.516 1.00 69.25 97 ASP A CA 1
ATOM 693 C C . ASP A 1 97 ? 5.554 10.892 -1.000 1.00 69.25 97 ASP A C 1
ATOM 695 O O . ASP A 1 97 ? 4.809 11.713 -0.461 1.00 69.25 97 ASP A O 1
ATOM 699 N N . GLU A 1 98 ? 6.167 9.938 -0.290 1.00 70.75 98 GLU A N 1
ATOM 700 C CA . GLU A 1 98 ? 5.945 9.722 1.155 1.00 70.75 98 GLU A CA 1
ATOM 701 C C . GLU A 1 98 ? 6.165 11.006 1.977 1.00 70.75 98 GLU A C 1
ATOM 703 O O . GLU A 1 98 ? 5.448 11.282 2.938 1.00 70.75 98 GLU A O 1
ATOM 708 N N . SER A 1 99 ? 7.129 11.830 1.555 1.00 67.31 99 SER A N 1
ATOM 709 C CA . SER A 1 99 ? 7.508 13.079 2.219 1.00 67.31 99 SER A CA 1
ATOM 710 C C . SER A 1 99 ? 6.479 14.206 2.119 1.00 67.31 99 SER A C 1
ATOM 712 O O . SER A 1 99 ? 6.658 15.232 2.770 1.00 67.31 99 SER A O 1
ATOM 714 N N . GLU A 1 100 ? 5.447 14.066 1.284 1.00 73.81 100 GLU A N 1
ATOM 715 C CA . GLU A 1 100 ? 4.399 15.083 1.133 1.00 73.81 100 GLU A CA 1
ATOM 716 C C . GLU A 1 100 ? 3.317 14.971 2.223 1.00 73.81 100 GLU A C 1
ATOM 718 O O . GLU A 1 100 ? 2.560 15.915 2.450 1.00 73.81 100 GLU A O 1
ATOM 723 N N . TYR A 1 101 ? 3.263 13.846 2.943 1.00 75.44 101 TYR A N 1
ATOM 724 C CA . TYR A 1 101 ? 2.244 13.594 3.957 1.00 75.44 101 TYR A CA 1
ATOM 725 C C . TYR A 1 101 ? 2.785 13.794 5.376 1.00 75.44 101 TYR A C 1
ATOM 727 O O . TYR A 1 101 ? 3.666 13.078 5.841 1.00 75.44 101 TYR A O 1
ATOM 735 N N . GLU A 1 102 ? 2.184 14.727 6.114 1.00 74.31 102 GLU A N 1
ATOM 736 C CA . GLU A 1 102 ? 2.555 15.023 7.508 1.00 74.31 102 GLU A CA 1
ATOM 737 C C . GLU A 1 102 ? 2.127 13.929 8.501 1.00 74.31 102 GLU A C 1
ATOM 739 O O . GLU A 1 102 ? 2.624 13.875 9.628 1.00 74.31 102 GLU A O 1
ATOM 744 N N . SER A 1 103 ? 1.172 13.068 8.124 1.00 79.06 103 SER A N 1
ATOM 745 C CA . SER A 1 103 ? 0.664 12.021 9.009 1.00 79.06 103 SER A CA 1
ATOM 746 C C . SER A 1 103 ? 0.944 10.623 8.469 1.00 79.06 103 SER A C 1
ATOM 748 O O . SER A 1 103 ? 0.584 10.284 7.343 1.00 79.06 103 SER A O 1
ATOM 750 N N . SER A 1 104 ? 1.577 9.813 9.319 1.00 86.19 104 SER A N 1
ATOM 751 C CA . SER A 1 104 ? 1.884 8.406 9.078 1.00 86.19 104 SER A CA 1
ATOM 752 C C . SER A 1 104 ? 1.388 7.552 10.242 1.00 86.19 104 SER A C 1
ATOM 754 O O . SER A 1 104 ? 1.591 7.906 11.410 1.00 86.19 104 SER A O 1
ATOM 756 N N . VAL A 1 105 ? 0.797 6.399 9.948 1.00 89.06 105 VAL A N 1
ATOM 757 C CA . VAL A 1 105 ? 0.366 5.425 10.955 1.00 89.06 105 VAL A CA 1
ATOM 758 C C . VAL A 1 105 ? 0.810 4.019 10.563 1.00 89.06 105 VAL A C 1
ATOM 760 O O . VAL A 1 105 ? 0.637 3.599 9.427 1.00 89.06 105 VAL A O 1
ATOM 763 N N . GLU A 1 106 ? 1.363 3.282 11.525 1.00 91.06 106 GLU A N 1
ATOM 764 C CA . GLU A 1 106 ? 1.797 1.893 11.360 1.00 91.06 106 GLU A CA 1
ATOM 765 C C . GLU A 1 106 ? 0.942 0.961 12.225 1.00 91.06 106 GLU A C 1
ATOM 767 O O . GLU A 1 106 ? 0.619 1.291 13.372 1.00 91.06 106 GLU A O 1
ATOM 772 N N . GLY A 1 107 ? 0.621 -0.222 11.701 1.00 92.75 107 GLY A N 1
ATOM 773 C CA . GLY A 1 107 ? 0.047 -1.326 12.471 1.00 92.75 107 GLY A CA 1
ATOM 774 C C . GLY A 1 107 ? -0.503 -2.436 11.580 1.00 92.75 107 GLY A C 1
ATOM 775 O O . GLY A 1 107 ? -0.110 -2.561 10.421 1.00 92.75 107 GLY A O 1
ATOM 776 N N . ILE A 1 108 ? -1.392 -3.265 12.126 1.00 93.75 108 ILE A N 1
ATOM 777 C CA . ILE A 1 108 ? -2.041 -4.347 11.376 1.00 93.75 108 ILE A CA 1
ATOM 778 C C . ILE A 1 108 ? -3.351 -3.827 10.795 1.00 93.75 108 ILE A C 1
ATOM 780 O O . ILE A 1 108 ? -4.221 -3.384 11.546 1.00 93.75 108 ILE A O 1
ATOM 784 N N . LEU A 1 109 ? -3.507 -3.905 9.475 1.00 94.62 109 LEU A N 1
ATOM 785 C CA . LEU A 1 109 ? -4.751 -3.510 8.824 1.00 94.62 109 LEU A CA 1
ATOM 786 C C . LEU A 1 109 ? -5.832 -4.572 9.039 1.00 94.62 109 LEU A C 1
ATOM 788 O O . LEU A 1 109 ? -5.610 -5.764 8.815 1.00 94.62 109 LEU A O 1
ATOM 792 N N . LYS A 1 110 ? -7.011 -4.128 9.456 1.00 94.31 110 LYS A N 1
ATOM 793 C CA . LYS A 1 110 ? -8.191 -4.955 9.692 1.00 94.31 110 LYS A CA 1
ATOM 794 C C . LYS A 1 110 ? -9.406 -4.323 9.027 1.00 94.31 110 LYS A C 1
ATOM 796 O O . LYS A 1 110 ? -9.484 -3.106 8.869 1.00 94.31 110 LYS A O 1
ATOM 801 N N . GLU A 1 111 ? -10.363 -5.157 8.655 1.00 93.69 111 GLU A N 1
ATOM 802 C CA . GLU A 1 111 ? -11.654 -4.706 8.143 1.00 93.69 111 GLU A CA 1
ATOM 803 C C . GLU A 1 111 ? -12.551 -4.251 9.305 1.00 93.69 111 GLU A C 1
ATOM 805 O O . GLU A 1 111 ? -12.677 -4.953 10.311 1.00 93.69 111 GLU A O 1
ATOM 810 N N . GLY A 1 112 ? -13.177 -3.077 9.184 1.00 91.69 112 GLY A N 1
ATOM 811 C CA . GLY A 1 112 ? -14.092 -2.563 10.200 1.00 91.69 112 GLY A CA 1
ATOM 812 C C . GLY A 1 112 ? -14.320 -1.053 10.135 1.00 91.69 112 GLY A C 1
ATOM 813 O O . GLY A 1 112 ? -13.481 -0.287 9.670 1.00 91.69 112 GLY A O 1
ATOM 814 N N . SER A 1 113 ? -15.467 -0.618 10.655 1.00 88.81 113 SER A N 1
ATOM 815 C CA . SER A 1 113 ? -15.892 0.787 10.691 1.00 88.81 113 SER A CA 1
ATOM 816 C C . SER A 1 113 ? -16.306 1.206 12.101 1.00 88.81 113 SER A C 1
ATOM 818 O O . SER A 1 113 ? -16.651 0.366 12.937 1.00 88.81 113 SER A O 1
ATOM 820 N N . ILE A 1 114 ? -16.316 2.512 12.369 1.00 86.81 114 ILE A N 1
ATOM 821 C CA . ILE A 1 114 ? -16.818 3.082 13.621 1.00 86.81 114 ILE A CA 1
ATOM 822 C C . ILE A 1 114 ? -18.019 3.972 13.345 1.00 86.81 114 ILE A C 1
ATOM 824 O O . ILE A 1 114 ? -17.918 4.977 12.658 1.00 86.81 114 ILE A O 1
ATOM 828 N N . L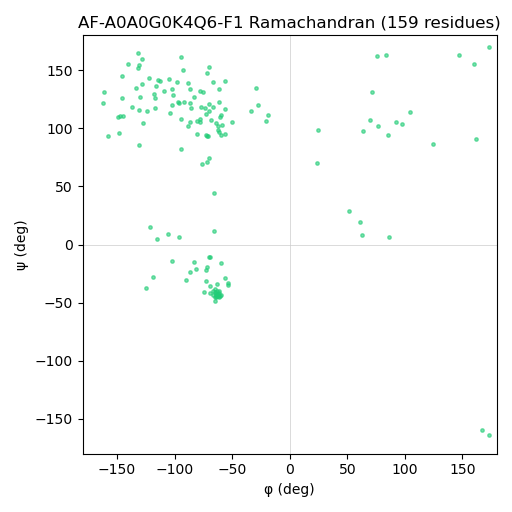YS A 1 115 ? -19.189 3.613 13.887 1.00 86.12 115 LYS A N 1
ATOM 829 C CA . LYS A 1 115 ? -20.429 4.408 13.748 1.00 86.12 115 LYS A CA 1
ATOM 830 C C . LYS A 1 115 ? -20.779 4.789 12.291 1.00 86.12 115 LYS A C 1
ATOM 832 O O . LYS A 1 115 ? -21.435 5.801 12.070 1.00 86.12 115 LYS A O 1
ATOM 837 N N . GLY A 1 116 ? -20.381 3.968 11.316 1.00 83.75 116 GLY A N 1
ATOM 838 C CA . GLY A 1 116 ? -20.593 4.232 9.888 1.00 83.75 116 GLY A CA 1
ATOM 839 C C . GLY A 1 116 ? -19.508 5.082 9.214 1.00 83.75 116 GLY A C 1
ATOM 840 O O . GLY A 1 116 ? -19.670 5.429 8.049 1.00 83.75 116 GLY A O 1
ATOM 841 N N . GLU A 1 117 ? -18.418 5.401 9.913 1.00 83.12 117 GLU A N 1
ATOM 842 C CA . GLU A 1 117 ? -17.226 6.059 9.373 1.00 83.12 117 GLU A CA 1
ATOM 843 C C . GLU A 1 117 ? -16.076 5.057 9.207 1.00 83.12 117 GLU A C 1
ATOM 845 O O . GLU A 1 117 ? -15.867 4.177 10.050 1.00 83.12 117 GLU A O 1
ATOM 850 N N . GLY A 1 118 ? -15.305 5.210 8.129 1.00 86.56 118 GLY A N 1
ATOM 851 C CA . GLY A 1 118 ? -14.241 4.271 7.782 1.00 86.56 118 GLY A CA 1
ATOM 852 C C . GLY A 1 118 ? -14.758 2.961 7.186 1.00 86.56 118 GLY A C 1
ATOM 853 O O . GLY A 1 118 ? -15.926 2.602 7.314 1.00 86.56 118 GLY A O 1
ATOM 854 N N . THR A 1 119 ? -13.865 2.242 6.517 1.00 92.31 119 THR A N 1
ATOM 855 C CA . THR A 1 119 ? -14.103 0.869 6.022 1.00 92.31 119 THR A CA 1
ATOM 856 C C . THR A 1 119 ? -13.135 -0.130 6.645 1.00 92.31 119 THR A C 1
ATOM 858 O O . THR A 1 119 ? -13.468 -1.299 6.818 1.00 92.31 119 THR A O 1
ATOM 861 N N . HIS A 1 120 ? -11.953 0.357 7.014 1.00 94.12 120 HIS A N 1
ATOM 862 C CA . HIS A 1 120 ? -10.869 -0.404 7.609 1.00 94.12 120 HIS A CA 1
ATOM 863 C C . HIS A 1 120 ? -10.345 0.320 8.842 1.00 94.12 120 HIS A C 1
ATOM 865 O O . HIS A 1 120 ? -10.577 1.519 9.016 1.00 94.12 120 HIS A O 1
ATOM 871 N N . TYR A 1 121 ? -9.580 -0.380 9.669 1.00 93.69 121 TYR A N 1
ATOM 872 C CA . TYR A 1 121 ? -8.852 0.225 10.770 1.00 93.69 121 TYR A CA 1
ATOM 873 C C . TYR A 1 121 ? -7.466 -0.386 10.947 1.00 93.69 121 TYR A C 1
ATOM 875 O O . TYR A 1 121 ? -7.212 -1.527 10.566 1.00 93.69 121 TYR A O 1
ATOM 883 N N . ILE A 1 122 ? -6.565 0.384 11.548 1.00 93.81 122 ILE A N 1
ATOM 884 C CA . ILE A 1 122 ? -5.256 -0.097 11.976 1.00 93.81 122 ILE A CA 1
ATOM 885 C C . ILE A 1 122 ? -5.306 -0.470 13.453 1.00 93.81 122 ILE A C 1
ATOM 887 O O . ILE A 1 122 ? -5.578 0.375 14.316 1.00 93.81 122 ILE A O 1
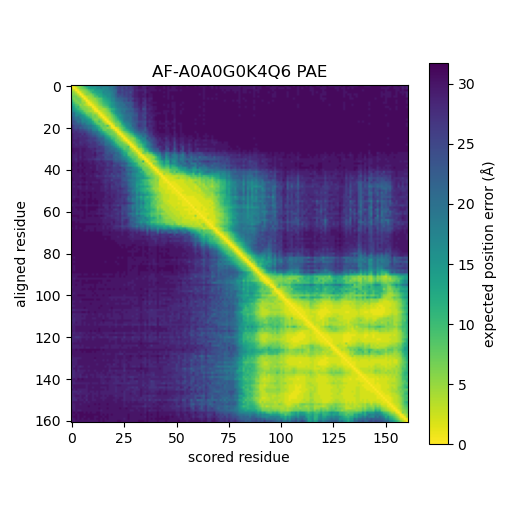ATOM 891 N N . ASP A 1 123 ? -4.988 -1.733 13.734 1.00 93.81 123 ASP A N 1
ATOM 892 C CA . ASP A 1 123 ? -4.724 -2.231 15.075 1.00 93.81 123 ASP A CA 1
ATOM 893 C C . ASP A 1 123 ? -3.247 -2.017 15.435 1.00 93.81 123 ASP A C 1
ATOM 895 O O . ASP A 1 123 ? -2.332 -2.488 14.754 1.00 93.81 123 ASP A O 1
ATOM 899 N N . ARG A 1 124 ? -3.026 -1.277 16.522 1.00 92.44 124 ARG A N 1
ATOM 900 C CA . ARG A 1 124 ? -1.703 -0.962 17.081 1.00 92.44 124 ARG A CA 1
ATOM 901 C C . ARG A 1 124 ? -1.406 -1.743 18.361 1.00 92.44 124 ARG A C 1
ATOM 903 O O . ARG A 1 124 ? -0.468 -1.398 19.071 1.00 92.44 124 ARG A O 1
ATOM 910 N N . GLU A 1 125 ? -2.254 -2.712 18.698 1.00 89.94 125 GLU A N 1
ATOM 911 C CA . GLU A 1 125 ? -2.227 -3.490 19.941 1.00 89.94 125 GLU A CA 1
ATOM 912 C C . GLU A 1 125 ? -2.414 -2.623 21.206 1.00 89.94 125 GLU A C 1
ATOM 914 O O . GLU A 1 125 ? -2.113 -3.032 22.324 1.00 89.94 125 GLU A O 1
ATOM 919 N N . LEU A 1 126 ? -2.957 -1.410 21.042 1.00 88.00 126 LEU A N 1
ATOM 920 C CA . LEU A 1 126 ? -3.238 -0.451 22.123 1.00 88.00 126 LEU A CA 1
ATOM 921 C C . LEU A 1 126 ? -4.696 -0.518 22.623 1.00 88.00 126 LEU A C 1
ATOM 923 O O . LEU A 1 126 ? -5.118 0.311 23.434 1.00 88.00 126 LEU A O 1
ATOM 927 N N . GLY A 1 127 ? -5.462 -1.497 22.132 1.00 85.81 127 GLY A N 1
ATOM 928 C CA . GLY A 1 127 ? -6.882 -1.694 22.421 1.00 85.81 127 GLY A CA 1
ATOM 929 C C . GLY A 1 127 ? -7.823 -0.855 21.549 1.00 85.81 127 GLY A C 1
ATOM 930 O O . GLY A 1 127 ? -7.431 0.145 20.947 1.00 85.81 127 GLY A O 1
ATOM 931 N N . GLU A 1 128 ? -9.100 -1.244 21.534 1.00 84.06 128 GLU A N 1
ATOM 932 C CA . GLU A 1 128 ? -10.136 -0.731 20.616 1.00 84.06 128 GLU A CA 1
ATOM 933 C C . GLU A 1 128 ? -10.314 0.796 20.647 1.00 84.06 128 GLU A C 1
ATOM 935 O O . GLU A 1 128 ? -10.645 1.424 19.644 1.00 84.06 128 GLU A O 1
ATOM 940 N N . SER A 1 129 ? -10.036 1.428 21.792 1.00 84.88 129 SER A N 1
ATOM 941 C CA . SER A 1 129 ? -10.141 2.886 21.955 1.00 84.88 129 SER A CA 1
ATOM 942 C C . SER A 1 129 ? -9.092 3.694 21.178 1.00 84.88 129 SER A C 1
ATOM 944 O O . SER A 1 129 ? -9.178 4.924 21.138 1.00 84.88 129 SER A O 1
ATOM 946 N N . LYS A 1 130 ? -8.075 3.030 20.618 1.00 87.88 130 LYS A N 1
ATOM 947 C CA . LYS A 1 130 ? -6.938 3.648 19.918 1.00 87.88 130 LYS A CA 1
ATOM 948 C C . LYS A 1 130 ? -6.795 3.173 18.472 1.00 87.88 130 LYS A C 1
ATOM 950 O O . LYS A 1 130 ? -5.749 3.406 17.867 1.00 87.88 130 LYS A O 1
ATOM 955 N N . TYR A 1 131 ? -7.829 2.536 17.924 1.00 91.00 131 TYR A N 1
ATOM 956 C CA . TYR A 1 131 ? -7.879 2.184 16.509 1.00 91.00 131 TYR A CA 1
ATOM 957 C C . TYR A 1 131 ? -7.948 3.429 15.633 1.00 91.00 131 TYR A C 1
ATOM 959 O O . TYR A 1 131 ? -8.628 4.406 15.956 1.00 91.00 131 TYR A O 1
ATOM 967 N N . VAL A 1 132 ? -7.219 3.378 14.522 1.00 90.19 132 VAL A N 1
ATOM 968 C CA . VAL A 1 132 ? -7.215 4.431 13.506 1.00 90.19 132 VAL A CA 1
ATOM 969 C C . VAL A 1 132 ? -8.040 3.938 12.336 1.00 90.19 132 VAL A C 1
ATOM 971 O O . VAL A 1 132 ? -7.649 2.975 11.688 1.00 90.19 132 VAL A O 1
ATOM 974 N N . TYR A 1 133 ? -9.179 4.575 12.090 1.00 91.44 133 TYR A N 1
ATOM 975 C CA . TYR A 1 133 ? -10.091 4.191 11.019 1.00 91.44 133 TYR A CA 1
ATOM 976 C C . TYR A 1 133 ? -9.711 4.890 9.718 1.00 91.44 133 TYR A C 1
ATOM 978 O O . TYR A 1 133 ? -9.356 6.069 9.712 1.00 91.44 133 TYR A O 1
ATOM 986 N N . LEU A 1 134 ? -9.786 4.150 8.619 1.00 91.31 134 LEU A N 1
ATOM 987 C CA . LEU A 1 134 ? -9.313 4.550 7.304 1.00 91.31 134 LEU A CA 1
ATOM 988 C C . LEU A 1 134 ? -10.449 4.503 6.284 1.00 91.31 134 LEU A C 1
ATOM 990 O O . LEU A 1 134 ? -11.301 3.609 6.291 1.00 91.31 134 LEU A O 1
ATOM 994 N N . THR A 1 135 ? -10.415 5.462 5.365 1.00 90.19 135 THR A N 1
ATOM 995 C CA . THR A 1 135 ? -11.221 5.469 4.142 1.00 90.19 135 THR A CA 1
ATOM 996 C C . THR A 1 135 ? -10.285 5.740 2.975 1.00 90.19 135 THR A C 1
ATOM 998 O O . THR A 1 135 ? -9.548 6.721 3.004 1.00 90.19 135 THR A O 1
ATOM 1001 N N . SER A 1 136 ? -10.315 4.883 1.956 1.00 87.44 136 SER A N 1
ATOM 1002 C CA . SER A 1 136 ? -9.540 5.058 0.727 1.00 87.44 136 SER A CA 1
ATOM 1003 C C . SER A 1 136 ? -10.483 5.232 -0.460 1.00 87.44 136 SER A C 1
ATOM 1005 O O . SER A 1 136 ? -11.467 4.506 -0.583 1.00 87.44 136 SER A O 1
ATOM 1007 N N . SER A 1 137 ? -10.171 6.187 -1.336 1.00 85.06 137 SER A N 1
ATOM 1008 C CA . SER A 1 137 ? -10.911 6.429 -2.585 1.00 85.06 137 SER A CA 1
ATOM 1009 C C . SER A 1 137 ? -10.201 5.871 -3.820 1.00 85.06 137 SER A C 1
ATOM 1011 O O . SER A 1 137 ? -10.794 5.821 -4.894 1.00 85.06 137 SER A O 1
ATOM 1013 N N . VAL A 1 138 ? -8.918 5.521 -3.691 1.00 81.88 138 VAL A N 1
ATOM 1014 C CA . VAL A 1 138 ? -8.031 5.234 -4.833 1.00 81.88 138 VAL A CA 1
ATOM 1015 C C . VAL A 1 138 ? -7.383 3.858 -4.716 1.00 81.88 138 VAL A C 1
ATOM 1017 O O . VAL A 1 138 ? -7.222 3.172 -5.720 1.00 81.88 138 VAL A O 1
ATOM 1020 N N . ILE A 1 139 ? -7.024 3.451 -3.498 1.00 85.69 139 ILE A N 1
ATOM 1021 C CA . ILE A 1 139 ? -6.337 2.188 -3.221 1.00 85.69 139 ILE A CA 1
ATOM 1022 C C . ILE A 1 139 ? -7.329 1.174 -2.665 1.00 85.69 139 ILE A C 1
ATOM 1024 O O . ILE A 1 139 ? -8.095 1.496 -1.755 1.00 85.69 139 ILE A O 1
ATOM 1028 N N . ASP A 1 140 ? -7.286 -0.045 -3.193 1.00 89.50 140 ASP A N 1
ATOM 1029 C CA . ASP A 1 140 ? -7.986 -1.186 -2.616 1.00 89.50 140 ASP A CA 1
ATOM 1030 C C . ASP A 1 140 ? -7.276 -1.639 -1.331 1.00 89.50 140 ASP A C 1
ATOM 1032 O O . ASP A 1 140 ? -6.141 -2.118 -1.370 1.00 89.50 140 ASP A O 1
ATOM 1036 N N . LEU A 1 141 ? -7.939 -1.450 -0.189 1.00 90.56 141 LEU A N 1
ATOM 1037 C CA . LEU A 1 141 ? -7.404 -1.800 1.128 1.00 90.56 141 LEU A CA 1
ATOM 1038 C C . LEU A 1 141 ? -7.564 -3.293 1.446 1.00 90.56 141 LEU A C 1
ATOM 1040 O O . LEU A 1 141 ? -6.785 -3.819 2.245 1.00 90.56 141 LEU A O 1
ATOM 1044 N N . ASP A 1 142 ? -8.490 -3.994 0.784 1.00 91.44 142 ASP A N 1
ATOM 1045 C CA . ASP A 1 142 ? -8.779 -5.408 1.053 1.00 91.44 142 ASP A CA 1
ATOM 1046 C C . ASP A 1 142 ? -7.554 -6.284 0.753 1.00 91.44 142 ASP A C 1
ATOM 1048 O O . ASP A 1 142 ? -7.241 -7.242 1.466 1.00 91.44 142 ASP A O 1
ATOM 1052 N N . SER A 1 143 ? -6.786 -5.890 -0.266 1.00 89.12 143 SER A N 1
ATOM 1053 C CA . SER A 1 143 ? -5.521 -6.517 -0.661 1.00 89.12 143 SER A CA 1
ATOM 1054 C C . SER A 1 143 ? -4.449 -6.514 0.449 1.00 89.12 143 SER A C 1
ATOM 1056 O O . SER A 1 143 ? -3.473 -7.274 0.377 1.00 89.12 143 SER A O 1
ATOM 1058 N N . PHE A 1 144 ? -4.631 -5.701 1.496 1.00 91.12 144 PHE A N 1
ATOM 1059 C CA . PHE A 1 144 ? -3.693 -5.515 2.603 1.00 91.12 144 PHE A CA 1
ATOM 1060 C C . PHE A 1 144 ? -4.217 -5.982 3.969 1.00 91.12 144 PHE A C 1
ATOM 1062 O O . PHE A 1 144 ? -3.515 -5.815 4.969 1.00 91.12 144 PHE A O 1
ATOM 1069 N N . ILE A 1 145 ? -5.405 -6.591 4.039 1.00 93.62 145 ILE A N 1
ATOM 1070 C CA . ILE A 1 145 ? -5.956 -7.119 5.296 1.00 93.62 145 ILE A CA 1
ATOM 1071 C C . ILE A 1 145 ? -4.979 -8.120 5.934 1.00 93.62 145 ILE A C 1
ATOM 1073 O O . ILE A 1 145 ? -4.320 -8.910 5.252 1.00 93.62 145 ILE A O 1
ATOM 1077 N N . ASP A 1 146 ? -4.869 -8.058 7.262 1.00 93.75 146 ASP A N 1
ATOM 1078 C CA . ASP A 1 146 ? -3.985 -8.872 8.103 1.00 93.75 146 ASP A CA 1
ATOM 1079 C C . ASP A 1 146 ? -2.482 -8.677 7.852 1.00 93.75 146 ASP A C 1
ATOM 1081 O O . ASP A 1 146 ? -1.655 -9.390 8.429 1.00 93.75 146 ASP A O 1
ATOM 1085 N N . LYS A 1 147 ? -2.097 -7.691 7.037 1.00 92.19 147 LYS A N 1
ATOM 1086 C CA . LYS A 1 147 ? -0.697 -7.308 6.848 1.00 92.19 147 LYS A CA 1
ATOM 1087 C C . LYS A 1 147 ? -0.318 -6.182 7.802 1.00 92.19 147 LYS A C 1
ATOM 1089 O O . LYS A 1 147 ? -1.139 -5.341 8.171 1.00 92.19 147 LYS A O 1
ATOM 1094 N N . LYS A 1 148 ? 0.962 -6.161 8.175 1.00 92.31 148 LYS A N 1
ATOM 1095 C CA . LYS A 1 148 ? 1.573 -5.001 8.819 1.00 92.31 148 LYS A CA 1
ATOM 1096 C C . LYS A 1 148 ? 1.842 -3.958 7.739 1.00 92.31 148 LYS A C 1
ATOM 1098 O O . LYS A 1 148 ? 2.590 -4.249 6.808 1.00 92.31 148 LYS A O 1
ATOM 1103 N N . VAL A 1 149 ? 1.221 -2.792 7.852 1.00 92.19 149 VAL A N 1
ATOM 1104 C CA . VAL A 1 149 ? 1.312 -1.718 6.859 1.00 92.19 149 VAL A CA 1
ATOM 1105 C C . VAL A 1 149 ? 1.624 -0.390 7.529 1.00 92.19 149 VAL A C 1
ATOM 1107 O O . VAL A 1 149 ? 1.283 -0.172 8.696 1.00 92.19 149 VAL A O 1
ATOM 1110 N N . THR A 1 150 ? 2.235 0.499 6.756 1.00 90.81 150 THR A N 1
ATOM 1111 C CA . THR A 1 150 ? 2.329 1.922 7.067 1.00 90.81 150 THR A CA 1
ATOM 1112 C C . THR A 1 150 ? 1.427 2.662 6.091 1.00 90.81 150 THR A C 1
ATOM 1114 O O . THR A 1 150 ? 1.435 2.376 4.897 1.00 90.81 150 THR A O 1
ATOM 1117 N N . VAL A 1 151 ? 0.605 3.571 6.603 1.00 89.75 151 VAL A N 1
ATOM 1118 C CA . VAL A 1 151 ? -0.302 4.397 5.806 1.00 89.75 151 VAL A CA 1
ATOM 1119 C C . VAL A 1 151 ? 0.089 5.848 5.992 1.00 89.75 151 VAL A C 1
ATOM 1121 O O . VAL A 1 151 ? 0.200 6.321 7.124 1.00 89.75 151 VAL A O 1
ATOM 1124 N N . TRP A 1 152 ? 0.251 6.542 4.873 1.00 88.25 152 TRP A N 1
ATOM 1125 C CA . TRP A 1 152 ? 0.528 7.968 4.808 1.00 88.25 152 TRP A CA 1
ATOM 1126 C C . TRP A 1 152 ? -0.667 8.687 4.203 1.00 88.25 152 TRP A C 1
ATOM 1128 O O . TRP A 1 152 ? -1.317 8.176 3.288 1.00 88.25 152 TRP A O 1
ATOM 1138 N N . GLY A 1 153 ? -0.987 9.860 4.733 1.00 84.56 153 GLY A N 1
ATOM 1139 C CA . GLY A 1 153 ? -2.089 10.654 4.213 1.00 84.56 153 GLY A CA 1
ATOM 1140 C C . GLY A 1 153 ? -2.399 11.871 5.063 1.00 84.56 153 GLY A C 1
ATOM 1141 O O . GLY A 1 153 ? -1.609 12.291 5.910 1.00 84.56 153 GLY A O 1
ATOM 1142 N N . GLU A 1 154 ? -3.583 12.429 4.839 1.00 83.38 154 GLU A N 1
ATOM 1143 C CA . GLU A 1 154 ? -4.132 13.517 5.640 1.00 83.38 154 GLU A CA 1
ATOM 1144 C C . GLU A 1 154 ? -5.100 12.972 6.692 1.00 83.38 154 GLU A C 1
ATOM 1146 O O . GLU A 1 154 ? -5.907 12.077 6.433 1.00 83.38 154 GLU A O 1
ATOM 1151 N N . THR A 1 155 ? -5.050 13.538 7.896 1.00 83.19 155 THR A N 1
ATOM 1152 C CA . THR A 1 155 ? -5.984 13.173 8.963 1.00 83.19 155 THR A CA 1
ATOM 1153 C C . THR A 1 155 ? -7.263 13.996 8.848 1.00 83.19 155 THR A C 1
ATOM 1155 O O . THR A 1 155 ? -7.257 15.212 9.044 1.00 83.19 155 THR A O 1
ATOM 1158 N N . ILE A 1 156 ? -8.391 13.324 8.625 1.00 77.62 156 ILE A N 1
ATOM 1159 C CA . ILE A 1 156 ? -9.712 13.947 8.720 1.00 77.62 156 ILE A CA 1
ATOM 1160 C C . ILE A 1 156 ? -10.093 13.999 10.201 1.00 77.62 156 ILE A C 1
ATOM 1162 O O . ILE A 1 156 ? -10.400 12.984 10.822 1.00 77.62 156 ILE A O 1
ATOM 1166 N N . SER A 1 157 ? -10.040 15.190 10.796 1.00 72.31 157 SER A N 1
ATOM 1167 C CA . SER A 1 157 ? -10.461 15.373 12.186 1.00 72.31 157 SER A CA 1
ATOM 1168 C C . SER A 1 157 ? -11.984 15.304 12.280 1.00 72.31 157 SER A C 1
ATOM 1170 O O . SER A 1 157 ? -12.684 16.147 11.718 1.00 72.31 157 SER A O 1
ATOM 1172 N N . ALA A 1 158 ? -12.499 14.315 13.012 1.00 59.34 158 ALA A N 1
ATOM 1173 C CA . ALA A 1 158 ? -13.917 14.228 13.328 1.00 59.34 158 ALA A CA 1
ATOM 1174 C C . ALA A 1 158 ? -14.294 15.369 14.289 1.00 59.34 158 ALA A C 1
ATOM 1176 O O . ALA A 1 158 ? -13.929 15.367 15.466 1.00 59.34 158 ALA A O 1
ATOM 1177 N N . ASN A 1 159 ? -15.011 16.370 13.779 1.00 54.66 159 ASN A N 1
ATOM 1178 C CA . ASN A 1 159 ? -15.638 17.388 14.613 1.00 54.66 159 ASN A CA 1
ATOM 1179 C C . ASN A 1 159 ? -16.940 16.802 15.165 1.00 54.66 159 ASN A C 1
ATOM 1181 O O . ASN A 1 159 ? -17.969 16.822 14.495 1.00 54.66 159 ASN A O 1
ATOM 1185 N N . PHE A 1 160 ? -16.894 16.254 16.378 1.00 53.84 160 PHE A N 1
ATOM 1186 C CA . PHE A 1 160 ? -18.109 15.891 17.101 1.00 53.84 160 PHE A CA 1
ATOM 1187 C C . PHE A 1 160 ? -18.719 17.175 17.686 1.00 53.84 160 PHE A C 1
ATOM 1189 O O . PHE A 1 160 ? -18.139 17.768 18.596 1.00 53.84 160 PHE A O 1
ATOM 1196 N N . CYS A 1 161 ? -19.838 17.631 17.113 1.00 44.03 161 CYS A N 1
ATOM 1197 C CA . CYS A 1 161 ? -20.677 18.694 17.679 1.00 44.03 161 CYS A CA 1
ATOM 1198 C C . CYS A 1 161 ? -21.526 18.183 18.847 1.00 44.03 161 CYS A C 1
ATOM 1200 O O . CYS A 1 161 ? -21.989 17.021 18.778 1.00 44.03 161 CYS A O 1
#

Organism: NCBI:txid1618568

Foldseek 3Di:
DDDDDDDDDDDDDDDDDDDDDDDDDDDDPDDDPDPPPPPPPQDPVNVVVVVVVVVVVVVCVVCVVVVVVPPPPPPPDDDDDFDQPPDVPPPDTDGDDLVVFPDKDKAAKAADDDPPHAGIWGDPVPDPVPIDGDDDDGDDCVVRHRHTDMDTDDDDDDDDD

Secondary structure (DSSP, 8-state):
--------------------------------S----------HHHHHHHHHHHHHHHHHHHHHHHHHHS----------S------SS-S---SS-GGG-SEEEEEEEEE--BTTB-SEEEE-SS-GGG-EEE--SSS-SGGGTTSEEEEEE--------

Mean predicted aligned error: 21.07 Å